Protein 1D9A (pdb70)

B-factor: mean 1.81, std 1.34, range [0.38, 7.74]

Foldseek 3Di:
DQKKKKAQADPPDFFVVVVVLLCVLDNWDDWGAPADDDPDHGGRMIMTHRPDNVSLVVSQVVPADDAPPNGHNGIHTGGDPDPVD

Nearest PDB structures (foldseek):
  1d9a-assembly1_A  TM=1.012E+00  e=8.197E-18  Mus musculus
  1fnx-assembly1_H  TM=8.651E-01  e=1.213E-12  Mus musculus
  5t9p-assembly2_C  TM=7.407E-01  e=2.179E-06  Saccharomyces cerevisiae S288C
  5t9p-assembly6_D  TM=7.347E-01  e=2.323E-06  Saccharomyces cerevisiae S288C
  5t9p-assembly5_A  TM=7.406E-01  e=2.641E-06  Saccharomyces cerevisiae S288C

GO terms:
  GO:0035925 mRNA 3'-UTR AU-rich region binding (F, IDA)

Radius of gyration: 12.16 Å; Cα contacts (8 Å, |Δi|>4): 172; chains: 1; bounding box: 31×32×27 Å

Organism: Mus musculus (NCBI:txid10090)

CATH classification: 3.30.70.330

Structure (mmCIF, N/CA/C/O backbone):
data_1D9A
#
_entry.id   1D9A
#
_cell.length_a   1.000
_cell.length_b   1.000
_cell.length_c   1.000
_cell.angle_alpha   90.00
_cell.angle_beta   90.00
_cell.angle_gamma   90.00
#
_symmetry.space_group_name_H-M   'P 1'
#
loop_
_atom_site.group_PDB
_atom_site.id
_atom_site.type_symbol
_atom_site.label_atom_id
_atom_site.label_alt_id
_atom_site.label_comp_id
_atom_site.label_asym_id
_atom_site.label_entity_id
_atom_site.label_seq_id
_atom_site.pdbx_PDB_ins_code
_atom_site.Cartn_x
_atom_site.Cartn_y
_atom_site.Cartn_z
_atom_site.occupancy
_atom_site.B_iso_or_equiv
_atom_site.auth_seq_id
_atom_site.auth_comp_id
_atom_site.auth_asym_id
_atom_site.auth_atom_id
_atom_site.pdbx_PDB_model_num
ATOM 1 N N . ASP A 1 1 ? -4.751 10.697 9.818 1.00 1.90 1 ASP A N 1
ATOM 2 C CA . ASP A 1 1 ? -3.692 10.346 8.831 1.00 1.08 1 ASP A CA 1
ATOM 3 C C . ASP A 1 1 ? -4.298 9.475 7.727 1.00 0.95 1 ASP A C 1
ATOM 4 O O . ASP A 1 1 ? -5.204 8.700 7.962 1.00 1.10 1 ASP A O 1
ATOM 15 N N . ALA A 1 2 ? -3.808 9.598 6.523 1.00 0.82 2 ALA A N 1
ATOM 16 C CA . ALA A 1 2 ? -4.362 8.780 5.407 1.00 0.75 2 ALA A CA 1
ATOM 17 C C . ALA A 1 2 ? -3.280 7.841 4.871 1.00 0.69 2 ALA A C 1
ATOM 18 O O . ALA A 1 2 ? -2.879 7.929 3.728 1.00 0.67 2 ALA A O 1
ATOM 25 N N . ASN A 1 3 ? -2.806 6.939 5.685 1.00 0.72 3 ASN A N 1
ATOM 26 C CA . ASN A 1 3 ? -1.754 5.995 5.216 1.00 0.69 3 ASN A CA 1
ATOM 27 C C . ASN A 1 3 ? -2.419 4.795 4.541 1.00 0.64 3 ASN A C 1
ATOM 28 O O . ASN A 1 3 ? -3.615 4.605 4.634 1.00 0.67 3 ASN A O 1
ATOM 39 N N . LEU A 1 4 ? -1.658 3.987 3.857 1.00 0.61 4 LEU A N 1
ATOM 40 C CA . LEU A 1 4 ? -2.258 2.808 3.173 1.00 0.59 4 LEU A CA 1
ATOM 41 C C . LEU A 1 4 ? -1.400 1.567 3.433 1.00 0.63 4 LEU A C 1
ATOM 42 O O . LEU A 1 4 ? -0.226 1.662 3.734 1.00 0.68 4 LEU A O 1
ATOM 58 N N . TYR A 1 5 ? -1.982 0.404 3.316 1.00 0.67 5 TYR A N 1
ATOM 59 C CA . TYR A 1 5 ? -1.214 -0.852 3.554 1.00 0.74 5 TYR A CA 1
ATOM 60 C C . TYR A 1 5 ? -1.601 -1.879 2.483 1.00 0.74 5 TYR A C 1
ATOM 61 O O . TYR A 1 5 ? -2.574 -2.592 2.610 1.00 0.85 5 TYR A O 1
ATOM 79 N N . VAL A 1 6 ? -0.850 -1.943 1.416 1.00 0.72 6 VAL A N 1
ATOM 80 C CA . VAL A 1 6 ? -1.176 -2.908 0.327 1.00 0.75 6 VAL A CA 1
ATOM 81 C C . VAL A 1 6 ? -0.249 -4.117 0.420 1.00 0.84 6 VAL A C 1
ATOM 82 O O . VAL A 1 6 ? 0.905 -4.059 0.047 1.00 0.99 6 VAL A O 1
ATOM 95 N N . SER A 1 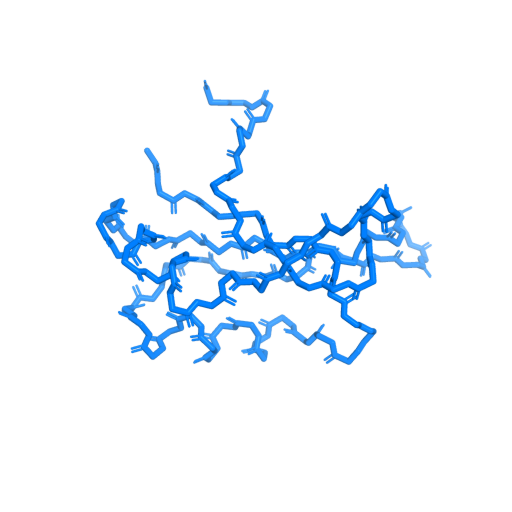7 ? -0.746 -5.215 0.917 1.00 0.84 7 SER A N 1
ATOM 96 C CA . SER A 1 7 ? 0.107 -6.428 1.039 1.00 0.93 7 SER A CA 1
ATOM 97 C C . SER A 1 7 ? -0.215 -7.399 -0.098 1.00 0.96 7 SER A C 1
ATOM 98 O O . SER A 1 7 ? -1.127 -7.185 -0.875 1.00 0.92 7 SER A O 1
ATOM 106 N N . GLY A 1 8 ? 0.531 -8.464 -0.201 1.00 1.10 8 GLY A N 1
ATOM 107 C CA . GLY A 1 8 ? 0.277 -9.454 -1.285 1.00 1.17 8 GLY A CA 1
ATOM 108 C C . GLY A 1 8 ? 0.832 -8.919 -2.606 1.00 1.13 8 GLY A C 1
ATOM 109 O O . GLY A 1 8 ? 0.317 -9.205 -3.669 1.00 1.16 8 GLY A O 1
ATOM 113 N N . LEU A 1 9 ? 1.882 -8.145 -2.548 1.00 1.09 9 LEU A N 1
ATOM 114 C CA . LEU A 1 9 ? 2.472 -7.592 -3.799 1.00 1.07 9 LEU A CA 1
ATOM 115 C C . LEU A 1 9 ? 3.533 -8.555 -4.337 1.00 1.15 9 LEU A C 1
ATOM 116 O O . LEU A 1 9 ? 4.108 -9.323 -3.591 1.00 1.24 9 LEU A O 1
ATOM 132 N N . PRO A 1 10 ? 3.770 -8.471 -5.621 1.00 1.18 10 PRO A N 1
ATOM 133 C CA . PRO A 1 10 ? 4.770 -9.309 -6.300 1.00 1.31 10 PRO A CA 1
ATOM 134 C C . PRO A 1 10 ? 6.177 -8.766 -6.031 1.00 1.30 10 PRO A C 1
ATOM 135 O O . PRO A 1 10 ? 6.341 -7.698 -5.476 1.00 1.18 10 PRO A O 1
ATOM 146 N N . LYS A 1 11 ? 7.190 -9.489 -6.419 1.00 1.47 11 LYS A N 1
ATOM 147 C CA . LYS A 1 11 ? 8.581 -9.006 -6.183 1.00 1.52 11 LYS A CA 1
ATOM 148 C C . LYS A 1 11 ? 8.895 -7.862 -7.148 1.00 1.45 11 LYS A C 1
ATOM 149 O O . LYS A 1 11 ? 9.827 -7.107 -6.949 1.00 1.48 11 LYS A O 1
ATOM 168 N N . THR A 1 12 ? 8.125 -7.725 -8.192 1.00 1.41 12 THR A N 1
ATOM 169 C CA . THR A 1 12 ? 8.381 -6.628 -9.167 1.00 1.39 12 THR A CA 1
ATOM 170 C C . THR A 1 12 ? 7.818 -5.317 -8.618 1.00 1.23 12 THR A C 1
ATOM 171 O O . THR A 1 12 ? 8.027 -4.259 -9.177 1.00 1.25 12 THR A O 1
ATOM 182 N N . MET A 1 13 ? 7.104 -5.376 -7.528 1.00 1.11 13 MET A N 1
ATOM 183 C CA . MET A 1 13 ? 6.527 -4.131 -6.950 1.00 0.99 13 MET A CA 1
ATOM 184 C C . MET A 1 13 ? 7.653 -3.173 -6.560 1.00 1.07 13 MET A C 1
A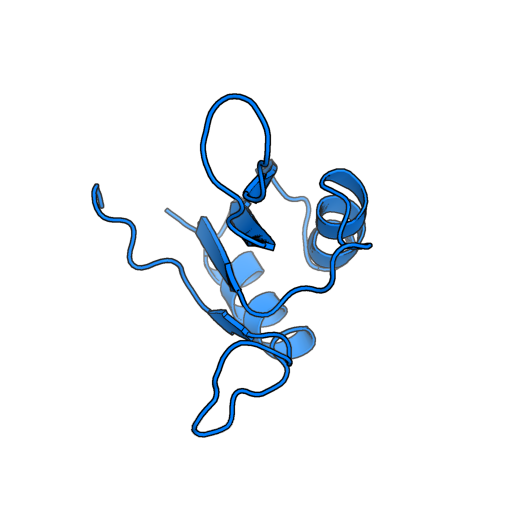TOM 185 O O . MET A 1 13 ? 8.316 -3.350 -5.557 1.00 1.33 13 MET A O 1
ATOM 199 N N . SER A 1 14 ? 7.868 -2.152 -7.347 1.00 0.97 14 SER A N 1
ATOM 200 C CA . SER A 1 14 ? 8.943 -1.171 -7.027 1.00 1.10 14 SER A CA 1
ATOM 201 C C . SER A 1 14 ? 8.351 -0.042 -6.184 1.00 1.05 14 SER A C 1
ATOM 202 O O . SER A 1 14 ? 7.166 0.223 -6.233 1.00 1.13 14 SER A O 1
ATOM 210 N N . GLN A 1 15 ? 9.159 0.623 -5.407 1.00 0.94 15 GLN A N 1
ATOM 211 C CA . GLN A 1 15 ? 8.629 1.729 -4.561 1.00 0.92 15 GLN A CA 1
ATOM 212 C C . GLN A 1 15 ? 7.974 2.786 -5.447 1.00 0.88 15 GLN A C 1
ATOM 213 O O . GLN A 1 15 ? 6.818 3.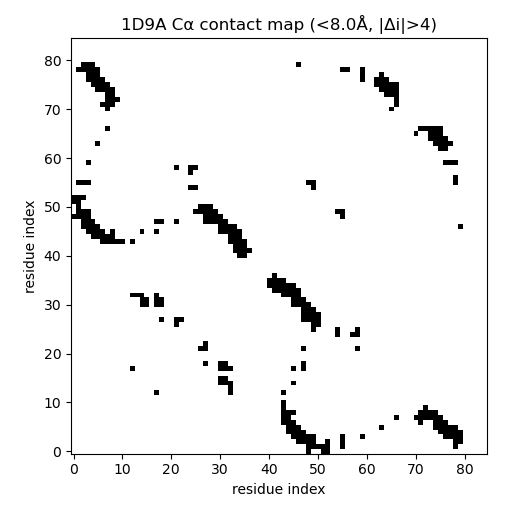117 -5.277 1.00 0.80 15 GLN A O 1
ATOM 227 N N . LYS A 1 16 ? 8.694 3.322 -6.394 1.00 0.98 16 LYS A N 1
ATOM 228 C CA . LYS A 1 16 ? 8.086 4.354 -7.277 1.00 1.00 16 LYS A CA 1
ATOM 229 C C . LYS A 1 16 ? 7.016 3.702 -8.139 1.00 0.93 16 LYS A C 1
ATOM 230 O O . LYS A 1 16 ? 6.054 4.331 -8.519 1.00 0.90 16 LYS A O 1
ATOM 249 N N . GLU A 1 17 ? 7.150 2.440 -8.433 1.00 0.93 17 GLU A N 1
ATOM 250 C CA . GLU A 1 17 ? 6.099 1.776 -9.243 1.00 0.91 17 GLU A CA 1
ATOM 251 C C . GLU A 1 17 ? 4.796 1.879 -8.460 1.00 0.77 17 GLU A C 1
ATOM 252 O O . GLU A 1 17 ? 3.723 2.025 -9.015 1.00 0.75 17 GLU A O 1
ATOM 264 N N . MET A 1 18 ? 4.894 1.829 -7.159 1.00 0.69 18 MET A N 1
ATOM 265 C CA . MET A 1 18 ? 3.680 1.945 -6.316 1.00 0.58 18 MET A CA 1
ATOM 266 C C . MET A 1 18 ? 3.317 3.424 -6.181 1.00 0.54 18 MET A C 1
ATOM 267 O O . MET A 1 18 ? 2.189 3.769 -5.889 1.00 0.50 18 MET A O 1
ATOM 281 N N . GLU A 1 19 ? 4.264 4.307 -6.386 1.00 0.63 19 GLU A N 1
ATOM 282 C CA . GLU A 1 19 ? 3.953 5.756 -6.259 1.00 0.64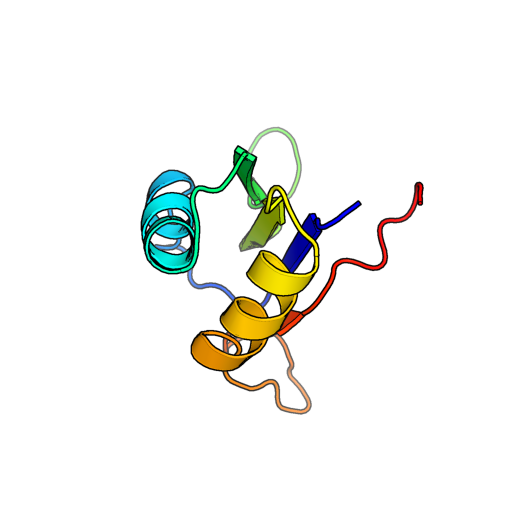 19 GLU A CA 1
ATOM 283 C C . GLU A 1 19 ? 3.237 6.249 -7.517 1.00 0.66 19 GLU A C 1
ATOM 284 O O . GLU A 1 19 ? 2.463 7.179 -7.466 1.00 0.68 19 GLU A O 1
ATOM 296 N N . GLN A 1 20 ? 3.476 5.635 -8.643 1.00 0.72 20 GLN A N 1
ATOM 297 C CA . GLN A 1 20 ? 2.789 6.083 -9.886 1.00 0.78 20 GLN A CA 1
ATOM 298 C C . GLN A 1 20 ? 1.399 5.455 -9.930 1.00 0.73 20 GLN A C 1
ATOM 299 O O . GLN A 1 20 ? 0.480 5.987 -10.519 1.00 0.78 20 GLN A O 1
ATOM 313 N N . LEU A 1 21 ? 1.245 4.321 -9.305 1.00 0.65 21 LEU A N 1
ATOM 314 C CA . LEU A 1 21 ? -0.071 3.640 -9.297 1.00 0.65 21 LEU A CA 1
ATOM 315 C C . LEU A 1 21 ? -1.034 4.418 -8.410 1.00 0.57 21 LEU A C 1
ATOM 316 O O . LEU A 1 21 ? -2.186 4.609 -8.740 1.00 0.64 21 LEU A O 1
ATOM 332 N N . PHE A 1 22 ? -0.570 4.854 -7.274 1.00 0.47 22 PHE A N 1
ATOM 333 C CA . PHE A 1 22 ? -1.460 5.606 -6.351 1.00 0.43 22 PHE A CA 1
ATOM 334 C C . PHE A 1 22 ? -1.341 7.109 -6.624 1.00 0.47 22 PHE A C 1
ATOM 335 O O . PHE A 1 22 ? -2.199 7.882 -6.248 1.00 0.47 22 PHE A O 1
ATOM 352 N N . SER A 1 23 ? -0.298 7.532 -7.291 1.00 0.53 23 SER A N 1
ATOM 353 C CA . SER A 1 23 ? -0.163 8.990 -7.596 1.00 0.59 23 SER A CA 1
ATOM 354 C C . SER A 1 23 ? -1.259 9.375 -8.592 1.00 0.66 23 SER A C 1
ATOM 355 O O . SER A 1 23 ? -1.850 10.433 -8.509 1.00 0.69 23 SER A O 1
ATOM 363 N N . GLN A 1 24 ? -1.532 8.512 -9.535 1.00 0.70 24 GLN A N 1
ATOM 364 C CA . GLN A 1 24 ? -2.589 8.806 -10.544 1.00 0.79 24 GLN A CA 1
ATOM 365 C C . GLN A 1 24 ? -3.938 8.942 -9.838 1.00 0.76 24 GLN A C 1
ATOM 366 O O . GLN A 1 24 ? -4.840 9.598 -10.321 1.00 0.85 24 GLN A O 1
ATOM 380 N N . TYR A 1 25 ? -4.080 8.332 -8.694 1.00 0.66 25 TYR A N 1
ATOM 381 C CA . TYR A 1 25 ? -5.367 8.427 -7.949 1.00 0.67 25 TYR A CA 1
ATOM 382 C C . TYR A 1 25 ? -5.423 9.763 -7.211 1.00 0.72 25 TYR A C 1
ATOM 383 O O . TYR A 1 25 ? -6.479 10.321 -6.991 1.00 0.89 25 TYR A O 1
ATOM 401 N N . GLY A 1 26 ? -4.290 10.281 -6.829 1.00 0.64 26 GLY A N 1
ATOM 402 C CA . GLY A 1 26 ? -4.266 11.582 -6.106 1.00 0.72 26 GLY A CA 1
ATOM 403 C C . GLY A 1 26 ? -2.829 11.905 -5.704 1.00 0.68 26 GLY A C 1
ATOM 404 O O . GLY A 1 26 ? -2.092 11.046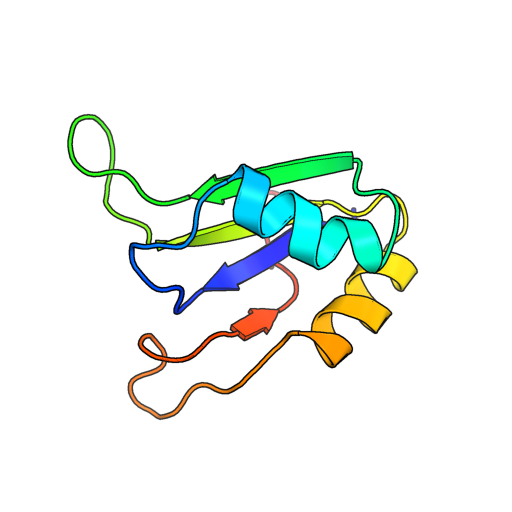 -5.260 1.00 0.84 26 GLY A O 1
ATOM 408 N N . ARG A 1 27 ? -2.424 13.135 -5.857 1.00 0.84 27 ARG A N 1
ATOM 409 C CA . ARG A 1 27 ? -1.031 13.514 -5.485 1.00 0.80 27 ARG A CA 1
ATOM 410 C C . ARG A 1 27 ? -0.667 12.861 -4.151 1.00 0.71 27 ARG A C 1
ATOM 411 O O . ARG A 1 27 ? -1.126 13.274 -3.104 1.00 0.73 27 ARG A O 1
ATOM 432 N N . ILE A 1 28 ? 0.146 11.839 -4.173 1.00 0.63 28 ILE A N 1
ATOM 433 C CA . ILE A 1 28 ? 0.518 11.168 -2.895 1.00 0.58 28 ILE A CA 1
ATOM 434 C C . ILE A 1 28 ? 1.577 11.991 -2.157 1.00 0.61 28 ILE A C 1
ATOM 435 O O . ILE A 1 28 ? 2.346 12.720 -2.752 1.00 0.70 28 ILE A O 1
ATOM 451 N N . ILE A 1 29 ? 1.620 11.866 -0.859 1.00 0.60 29 ILE A N 1
ATOM 452 C CA . ILE A 1 29 ? 2.622 12.619 -0.058 1.00 0.67 29 ILE A CA 1
ATOM 453 C C . ILE A 1 29 ? 3.906 11.793 0.042 1.00 0.66 29 ILE A C 1
ATOM 454 O O . ILE A 1 29 ? 4.898 12.086 -0.595 1.00 0.69 29 ILE A O 1
ATOM 470 N N . THR A 1 30 ? 3.888 10.752 0.830 1.00 0.64 30 THR A N 1
ATOM 471 C CA . THR A 1 30 ? 5.097 9.894 0.965 1.00 0.67 30 THR A CA 1
ATOM 472 C C . THR A 1 30 ? 4.705 8.448 0.662 1.00 0.60 30 THR A C 1
ATOM 473 O O . THR A 1 30 ? 3.758 7.925 1.214 1.00 0.59 30 THR A O 1
ATOM 484 N N . SER A 1 31 ? 5.411 7.801 -0.224 1.00 0.60 31 SER A N 1
ATOM 485 C CA . SER A 1 31 ? 5.054 6.396 -0.569 1.00 0.58 31 SER A CA 1
ATOM 486 C C . SER A 1 31 ? 6.307 5.520 -0.577 1.00 0.61 31 SER A C 1
ATOM 487 O O . SER A 1 31 ? 7.420 6.007 -0.631 1.00 0.71 31 SER A O 1
ATOM 495 N N . ARG A 1 32 ? 6.131 4.227 -0.528 1.00 0.58 32 ARG A N 1
ATOM 496 C CA . ARG A 1 32 ? 7.311 3.313 -0.539 1.00 0.69 32 ARG A CA 1
ATOM 497 C C . ARG A 1 32 ? 6.852 1.862 -0.363 1.00 0.63 32 ARG A C 1
ATOM 498 O O . ARG A 1 32 ? 5.829 1.593 0.235 1.00 0.67 32 ARG A O 1
ATOM 519 N N . ILE A 1 33 ? 7.606 0.923 -0.875 1.00 0.71 33 ILE A N 1
ATOM 520 C CA . ILE A 1 33 ? 7.214 -0.508 -0.728 1.00 0.69 33 ILE A CA 1
ATOM 521 C C . ILE A 1 33 ? 8.056 -1.153 0.374 1.00 0.78 33 ILE A C 1
ATOM 522 O O . ILE A 1 33 ? 9.269 -1.185 0.306 1.00 0.93 33 ILE A O 1
ATOM 538 N N . LEU A 1 34 ? 7.420 -1.677 1.382 1.00 0.88 34 LEU A N 1
ATOM 539 C CA . LEU A 1 34 ? 8.180 -2.331 2.479 1.00 1.02 34 LEU A CA 1
ATOM 540 C C . LEU A 1 34 ? 8.487 -3.777 2.083 1.00 0.86 34 LEU A C 1
ATOM 541 O O . LEU A 1 34 ? 7.627 -4.628 2.128 1.00 0.90 34 LEU A O 1
ATOM 557 N N . LEU A 1 35 ? 9.703 -4.051 1.689 1.00 0.90 35 LEU A N 1
ATOM 558 C CA . LEU A 1 35 ? 10.085 -5.442 1.290 1.00 0.95 35 LEU A CA 1
ATOM 559 C C . LEU A 1 35 ? 11.620 -5.541 1.304 1.00 1.13 35 LEU A C 1
ATOM 560 O O . LEU A 1 35 ? 12.274 -5.047 0.407 1.00 1.68 35 LEU A O 1
ATOM 576 N N . ASP A 1 36 ? 12.220 -6.134 2.309 1.00 1.05 36 ASP A N 1
ATOM 577 C CA . ASP A 1 36 ? 13.714 -6.186 2.323 1.00 1.43 36 ASP A CA 1
ATOM 578 C C . ASP A 1 36 ? 14.261 -7.608 2.491 1.00 1.64 36 ASP A C 1
ATOM 579 O O . ASP A 1 36 ? 13.624 -8.485 3.012 1.00 2.07 36 ASP A O 1
ATOM 588 N N . GLN A 1 37 ? 15.469 -7.830 2.053 1.00 2.20 37 GLN A N 1
ATOM 589 C CA . GLN A 1 37 ? 16.074 -9.183 2.188 1.00 2.97 37 GLN A CA 1
ATOM 590 C C . GLN A 1 37 ? 17.593 -9.049 2.326 1.00 3.00 37 GLN A C 1
ATOM 591 O O . GLN A 1 37 ? 18.343 -9.523 1.496 1.00 3.60 37 GLN A O 1
ATOM 605 N N . ALA A 1 38 ? 18.055 -8.404 3.365 1.00 2.57 38 ALA A N 1
ATOM 606 C CA . ALA A 1 38 ? 19.526 -8.245 3.542 1.00 2.83 38 ALA A CA 1
ATOM 607 C C . ALA A 1 38 ? 19.824 -7.535 4.867 1.00 2.77 38 ALA A C 1
ATOM 608 O O . ALA A 1 38 ? 20.731 -7.906 5.586 1.00 3.28 38 ALA A O 1
ATOM 615 N N . THR A 1 39 ? 19.081 -6.511 5.195 1.00 2.56 39 THR A N 1
ATOM 616 C CA . THR A 1 39 ? 19.344 -5.782 6.472 1.00 3.02 39 THR A CA 1
ATOM 617 C C . THR A 1 39 ? 18.034 -5.568 7.238 1.00 2.98 39 THR A C 1
ATOM 618 O O . THR A 1 39 ? 17.956 -4.750 8.133 1.00 3.47 39 THR A O 1
ATOM 629 N N . GLY A 1 40 ? 17.007 -6.298 6.901 1.00 2.70 40 GLY A N 1
ATOM 630 C CA . GLY A 1 40 ? 15.708 -6.137 7.617 1.00 3.04 40 GLY A CA 1
ATOM 631 C C . GLY A 1 40 ? 14.891 -7.420 7.465 1.00 2.88 40 GLY A C 1
ATOM 632 O O . GLY A 1 40 ? 15.197 -8.435 8.058 1.00 3.31 40 GLY A O 1
ATOM 636 N N . VAL A 1 41 ? 13.869 -7.391 6.656 1.00 2.47 41 VAL A N 1
ATOM 637 C CA . VAL A 1 41 ? 13.051 -8.613 6.443 1.00 2.56 41 VAL A CA 1
ATOM 638 C C . VAL A 1 41 ? 12.305 -8.441 5.146 1.00 1.97 41 VAL A C 1
ATOM 639 O O . VAL A 1 41 ? 12.017 -7.343 4.736 1.00 1.81 41 VAL A O 1
ATOM 652 N N . SER A 1 42 ? 12.000 -9.512 4.498 1.00 1.87 42 SER A N 1
ATOM 653 C CA . SER A 1 42 ? 11.277 -9.416 3.196 1.00 1.53 42 SER A CA 1
ATOM 654 C C . SER A 1 42 ? 9.797 -9.179 3.460 1.00 1.42 42 SER A C 1
ATOM 655 O O . SER A 1 42 ? 9.036 -10.098 3.690 1.00 1.78 42 SER A O 1
ATOM 663 N N . ARG A 1 43 ? 9.391 -7.947 3.447 1.00 1.27 43 ARG A N 1
ATOM 664 C CA . ARG A 1 43 ? 7.968 -7.629 3.716 1.00 1.44 43 ARG A CA 1
ATOM 665 C C . ARG A 1 43 ? 7.107 -7.918 2.479 1.00 1.29 43 ARG A C 1
ATOM 666 O O . ARG A 1 43 ? 6.262 -8.790 2.499 1.00 1.60 43 ARG A O 1
ATOM 687 N N . GLY A 1 44 ? 7.302 -7.204 1.406 1.00 0.99 44 GLY A N 1
ATOM 688 C CA . GLY A 1 44 ? 6.480 -7.460 0.191 1.00 1.0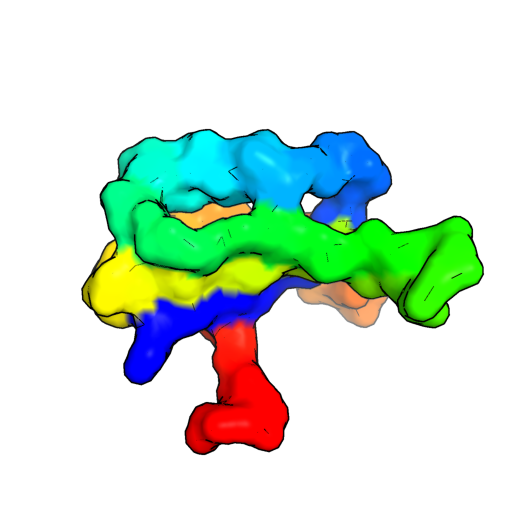9 44 GLY A CA 1
ATOM 689 C C . GLY A 1 44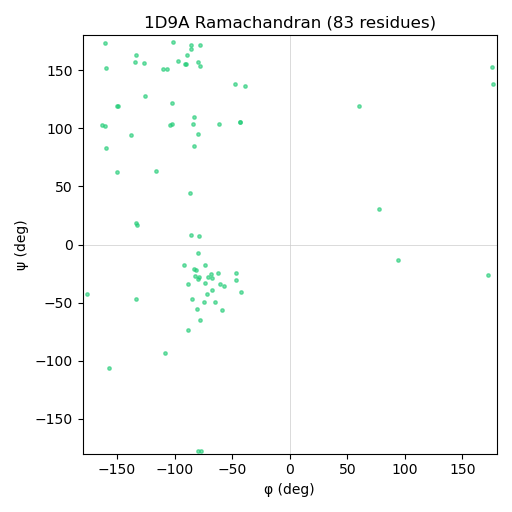 ? 5.276 -6.522 0.194 1.00 1.02 44 GLY A C 1
ATOM 690 O O . GLY A 1 44 ? 4.597 -6.364 -0.800 1.00 1.14 44 GLY A O 1
ATOM 694 N N . VAL A 1 45 ? 5.008 -5.893 1.305 1.00 0.90 45 VAL A N 1
ATOM 695 C CA . VAL A 1 45 ? 3.852 -4.960 1.369 1.00 0.85 45 VAL A CA 1
ATOM 696 C C . VAL A 1 45 ? 4.293 -3.581 0.886 1.00 0.80 45 VAL A C 1
ATOM 697 O O . VAL A 1 45 ? 5.463 -3.335 0.670 1.00 0.83 45 VAL A O 1
ATOM 710 N N . GLY A 1 46 ? 3.370 -2.679 0.713 1.00 0.77 46 GLY A N 1
ATOM 711 C CA . GLY A 1 46 ? 3.741 -1.317 0.243 1.00 0.75 46 GLY A CA 1
ATOM 712 C C . GLY A 1 46 ? 2.760 -0.297 0.812 1.00 0.69 46 GLY A C 1
ATOM 713 O O . GLY A 1 46 ? 1.576 -0.352 0.555 1.00 0.81 46 GLY A O 1
ATOM 717 N N . PHE A 1 47 ? 3.241 0.636 1.584 1.00 0.64 47 PHE A N 1
ATOM 718 C CA . PHE A 1 47 ? 2.324 1.653 2.160 1.00 0.61 47 PHE A CA 1
ATOM 719 C C . PHE A 1 47 ? 2.210 2.838 1.208 1.00 0.53 47 PHE A C 1
ATOM 720 O O . PHE A 1 47 ? 3.025 3.033 0.329 1.00 0.53 47 PHE A O 1
ATOM 737 N N . ILE A 1 48 ? 1.203 3.631 1.401 1.00 0.51 48 ILE A N 1
ATOM 738 C CA . ILE A 1 48 ? 0.990 4.828 0.542 1.00 0.46 48 ILE A CA 1
ATOM 739 C C . ILE A 1 48 ? 0.283 5.886 1.397 1.00 0.50 48 ILE A C 1
ATOM 740 O O . ILE A 1 48 ? -0.802 5.656 1.895 1.00 0.57 48 ILE A O 1
ATOM 756 N N . ARG A 1 49 ? 0.881 7.029 1.601 1.00 0.50 49 ARG A N 1
ATOM 757 C CA . ARG A 1 49 ? 0.216 8.053 2.455 1.00 0.58 49 ARG A CA 1
ATOM 758 C C . ARG A 1 49 ? -0.384 9.167 1.595 1.00 0.55 49 ARG A C 1
ATOM 759 O O . ARG A 1 49 ? 0.312 10.043 1.126 1.00 0.57 49 ARG A O 1
ATOM 780 N N . PHE A 1 50 ? -1.676 9.153 1.407 1.00 0.54 50 PHE A N 1
ATOM 781 C CA . PHE A 1 50 ? -2.324 10.227 0.603 1.00 0.57 50 PHE A CA 1
ATOM 782 C C . PHE A 1 50 ? -2.489 11.469 1.478 1.00 0.66 50 PHE A C 1
ATOM 783 O O . PHE A 1 50 ? -2.529 11.384 2.690 1.00 0.76 50 PHE A O 1
ATOM 800 N N . ASP A 1 51 ? -2.591 12.620 0.878 1.00 0.68 51 ASP A N 1
ATOM 801 C CA . ASP A 1 51 ? -2.761 13.861 1.680 1.00 0.77 51 ASP A CA 1
ATOM 802 C C . ASP A 1 51 ? -4.105 13.805 2.407 1.00 0.81 51 ASP A C 1
ATOM 803 O O . ASP A 1 51 ? -4.194 14.039 3.596 1.00 0.89 51 ASP A O 1
ATOM 812 N N . LYS A 1 52 ? -5.152 13.497 1.694 1.00 0.78 52 LYS A N 1
ATOM 813 C CA . LYS A 1 52 ? -6.499 13.425 2.333 1.00 0.84 52 LYS A CA 1
ATOM 814 C C . LYS A 1 52 ? -6.932 11.962 2.473 1.00 0.79 52 LYS A C 1
ATOM 815 O O . LYS A 1 52 ? -6.551 11.110 1.691 1.00 0.72 52 LYS A O 1
ATOM 834 N N . ARG A 1 53 ? -7.732 11.664 3.462 1.00 0.85 53 ARG A N 1
ATOM 835 C CA . ARG A 1 53 ? -8.193 10.260 3.649 1.00 0.84 53 ARG A CA 1
ATOM 836 C C . ARG A 1 53 ? -9.137 9.883 2.504 1.00 0.80 53 ARG A C 1
ATOM 837 O O . ARG A 1 53 ? -9.281 8.727 2.161 1.00 0.76 53 ARG A O 1
ATOM 858 N N . ILE A 1 54 ? -9.774 10.853 1.904 1.00 0.87 54 ILE A N 1
ATOM 859 C CA . ILE A 1 54 ? -10.699 10.552 0.775 1.00 0.85 54 ILE A CA 1
ATOM 860 C C . ILE A 1 54 ? -9.879 10.122 -0.438 1.00 0.77 54 ILE A C 1
ATOM 861 O O . ILE A 1 54 ? -10.334 9.365 -1.270 1.00 0.76 54 ILE A O 1
ATOM 877 N N . GLU A 1 55 ? -8.668 10.589 -0.541 1.00 0.74 55 GLU A N 1
ATOM 878 C CA . GLU A 1 55 ? -7.823 10.190 -1.695 1.00 0.69 55 GLU A CA 1
ATOM 879 C C . GLU A 1 55 ? -7.361 8.747 -1.488 1.00 0.61 55 GLU A C 1
ATOM 880 O O . GLU A 1 55 ? -7.202 7.992 -2.427 1.00 0.61 55 GLU A O 1
ATOM 892 N N . ALA A 1 56 ? -7.153 8.357 -0.259 1.00 0.60 56 ALA A N 1
ATOM 893 C CA . ALA A 1 56 ? -6.708 6.959 0.020 1.00 0.56 56 ALA A CA 1
ATOM 894 C C . ALA A 1 56 ? -7.922 6.031 0.050 1.00 0.61 56 ALA A C 1
ATOM 895 O O . ALA A 1 56 ? -7.803 4.837 -0.131 1.00 0.61 56 ALA A O 1
ATOM 902 N N . GLU A 1 57 ? -9.090 6.566 0.270 1.00 0.69 57 GLU A N 1
ATOM 903 C CA . GLU A 1 57 ? -10.302 5.702 0.299 1.00 0.76 57 GLU A CA 1
ATOM 904 C C . GLU A 1 57 ? -10.747 5.430 -1.138 1.00 0.75 57 GLU A C 1
ATOM 905 O O . GLU A 1 57 ? -10.879 4.295 -1.556 1.00 0.77 57 GLU A O 1
ATOM 917 N N . GLU A 1 58 ? -10.971 6.465 -1.899 1.00 0.74 58 GLU A N 1
ATOM 918 C CA . GLU A 1 58 ? -11.399 6.273 -3.313 1.00 0.77 58 GLU A CA 1
ATOM 919 C C . GLU A 1 58 ? -10.358 5.427 -4.052 1.00 0.71 58 GLU A C 1
ATOM 920 O O . GLU A 1 58 ? -10.687 4.632 -4.910 1.00 0.75 58 GLU A O 1
ATOM 932 N N . ALA A 1 59 ? -9.102 5.592 -3.729 1.00 0.65 59 ALA A N 1
ATOM 933 C CA . ALA A 1 59 ? -8.043 4.797 -4.416 1.00 0.63 59 ALA A CA 1
ATOM 934 C C . ALA A 1 59 ? -8.061 3.360 -3.895 1.00 0.63 59 ALA A C 1
ATOM 935 O O . ALA A 1 59 ? -8.066 2.413 -4.656 1.00 0.69 59 ALA A O 1
ATOM 942 N N . ILE A 1 60 ? -8.065 3.189 -2.603 1.00 0.61 60 ILE A N 1
ATOM 943 C CA . ILE A 1 60 ? -8.078 1.810 -2.037 1.00 0.66 60 ILE A CA 1
ATOM 944 C C . ILE A 1 60 ? -9.142 0.969 -2.754 1.00 0.73 60 ILE A C 1
ATOM 945 O O . ILE A 1 60 ? -9.063 -0.242 -2.791 1.00 0.83 60 ILE A O 1
ATOM 961 N N . LYS A 1 61 ? -10.141 1.596 -3.313 1.00 0.79 61 LYS A N 1
ATOM 962 C CA . LYS A 1 61 ? -11.207 0.819 -4.011 1.00 0.88 61 LYS A CA 1
ATOM 963 C C . LYS A 1 61 ? -10.829 0.596 -5.479 1.00 0.90 61 LYS A C 1
ATOM 964 O O . LYS A 1 61 ? -11.148 -0.422 -6.061 1.00 1.04 61 LYS A O 1
ATOM 983 N N . GLY A 1 62 ? -10.165 1.540 -6.088 1.00 0.88 62 GLY A N 1
ATOM 984 C CA . GLY A 1 62 ? -9.787 1.376 -7.521 1.00 0.98 62 GLY A CA 1
A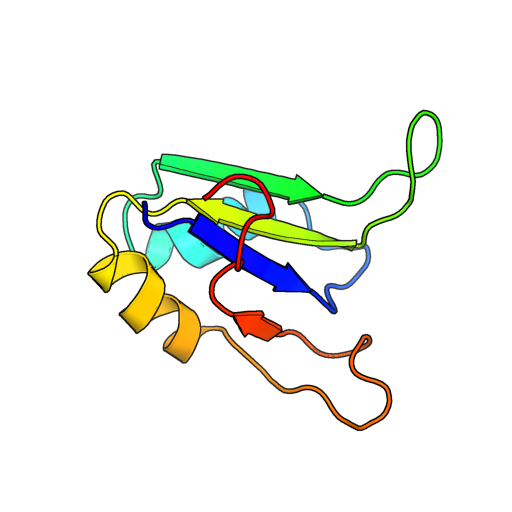TOM 985 C C . GLY A 1 62 ? -8.470 0.603 -7.642 1.00 0.87 62 GLY A C 1
ATOM 986 O O . GLY A 1 62 ? -7.907 0.494 -8.714 1.00 0.95 62 GLY A O 1
ATOM 990 N N . LEU A 1 63 ? -7.969 0.064 -6.562 1.00 0.77 63 LEU A N 1
ATOM 991 C CA . LEU A 1 63 ? -6.686 -0.695 -6.646 1.00 0.74 63 LEU A CA 1
ATOM 992 C C . LEU A 1 63 ? -6.809 -2.023 -5.893 1.00 0.78 63 LEU A C 1
ATOM 993 O O . LEU A 1 63 ? -6.418 -3.061 -6.390 1.00 0.93 63 LEU A O 1
ATOM 1009 N N . ASN A 1 64 ? -7.339 -1.995 -4.698 1.00 0.75 64 ASN A N 1
ATOM 1010 C CA . ASN A 1 64 ? -7.481 -3.257 -3.903 1.00 0.85 64 ASN A CA 1
ATOM 1011 C C . ASN A 1 64 ? -7.894 -4.406 -4.828 1.00 1.05 64 ASN A C 1
ATOM 1012 O O . ASN A 1 64 ? -8.752 -4.251 -5.673 1.00 1.30 64 ASN A O 1
ATOM 1023 N N . GLY A 1 65 ? -7.289 -5.559 -4.681 1.00 1.14 65 GLY A N 1
ATOM 1024 C CA . GLY A 1 65 ? -7.656 -6.702 -5.564 1.00 1.53 65 GLY A CA 1
ATOM 1025 C C . GLY A 1 65 ? -8.441 -7.739 -4.760 1.00 1.29 65 GLY A C 1
ATOM 1026 O O . GLY A 1 65 ? -9.646 -7.656 -4.635 1.00 2.07 65 GLY A O 1
ATOM 1030 N N . GLN A 1 66 ? -7.769 -8.716 -4.217 1.00 1.08 66 GLN A N 1
ATOM 1031 C CA . GLN A 1 66 ? -8.490 -9.757 -3.423 1.00 1.51 66 GLN A CA 1
ATOM 1032 C C . GLN A 1 66 ? -7.510 -10.496 -2.507 1.00 1.60 66 GLN A C 1
ATOM 1033 O O . GLN A 1 66 ? -6.313 -10.299 -2.569 1.00 2.16 66 GLN A O 1
ATOM 1047 N N . LYS A 1 67 ? -8.018 -11.346 -1.652 1.00 1.77 67 LYS A N 1
ATOM 1048 C CA . LYS A 1 67 ? -7.129 -12.106 -0.724 1.00 2.39 67 LYS A CA 1
ATOM 1049 C C . LYS A 1 67 ? -7.877 -13.335 -0.191 1.00 2.80 67 LYS A C 1
ATOM 1050 O O . LYS A 1 67 ? -8.704 -13.215 0.691 1.00 3.09 67 LYS A O 1
ATOM 1069 N N . PRO A 1 68 ? -7.564 -14.482 -0.740 1.00 3.14 68 PRO A N 1
ATOM 1070 C CA . PRO A 1 68 ? -8.192 -15.752 -0.333 1.00 3.69 68 PRO A CA 1
ATOM 1071 C C . PRO A 1 68 ? -7.596 -16.239 0.984 1.00 3.42 68 PRO A C 1
ATOM 1072 O O . PRO A 1 68 ? -6.765 -15.586 1.579 1.00 3.09 68 PRO A O 1
ATOM 1083 N N . LEU A 1 69 ? -8.022 -17.380 1.443 1.00 3.81 69 LEU A N 1
ATOM 1084 C CA . LEU A 1 69 ? -7.485 -17.917 2.726 1.00 3.76 69 LEU A CA 1
ATOM 1085 C C . LEU A 1 69 ? -5.973 -17.708 2.772 1.00 3.45 69 LEU A C 1
ATOM 1086 O O . LEU A 1 69 ? -5.419 -17.345 3.790 1.00 3.79 69 LEU A O 1
ATOM 1102 N N . GLY A 1 70 ? -5.302 -17.920 1.675 1.00 3.29 70 GLY A N 1
ATOM 1103 C CA . GLY A 1 70 ? -3.828 -17.714 1.658 1.00 3.33 70 GLY A CA 1
ATOM 1104 C C . GLY A 1 70 ? -3.544 -16.247 1.341 1.00 2.88 70 GLY A C 1
ATOM 1105 O O . GLY A 1 70 ? -2.685 -15.927 0.542 1.00 3.14 70 GLY A O 1
ATOM 1109 N N . ALA A 1 71 ? -4.268 -15.350 1.957 1.00 2.43 71 ALA A N 1
ATOM 1110 C CA . ALA A 1 71 ? -4.051 -13.900 1.688 1.00 2.04 71 ALA A CA 1
ATOM 1111 C C . ALA A 1 71 ? -2.551 -13.608 1.637 1.00 1.88 71 ALA A C 1
ATOM 1112 O O . ALA A 1 71 ? -1.878 -13.581 2.648 1.00 2.18 71 ALA A O 1
ATOM 1119 N N . ALA A 1 72 ? -2.022 -13.392 0.463 1.00 1.67 72 ALA A N 1
ATOM 1120 C CA . ALA A 1 72 ? -0.565 -13.103 0.346 1.00 1.90 72 ALA A CA 1
ATOM 1121 C C . ALA A 1 72 ? -0.142 -13.087 -1.128 1.00 1.84 72 ALA A C 1
ATOM 1122 O O . ALA A 1 72 ? 0.826 -12.451 -1.493 1.00 2.11 72 ALA A O 1
ATOM 1129 N N . GLU A 1 73 ? -0.842 -13.795 -1.974 1.00 1.64 73 GLU A N 1
ATOM 1130 C CA . GLU A 1 73 ? -0.448 -13.827 -3.417 1.00 1.67 73 GLU A CA 1
ATOM 1131 C C . GLU A 1 73 ? -1.039 -12.637 -4.194 1.00 1.37 73 GLU A C 1
ATOM 1132 O O . GLU A 1 73 ? -0.340 -12.002 -4.958 1.00 1.54 73 GLU A O 1
ATOM 1144 N N . PRO A 1 74 ? -2.305 -12.377 -3.994 1.00 1.08 74 PRO A N 1
ATOM 1145 C CA . PRO A 1 74 ? -3.010 -11.280 -4.682 1.00 0.91 74 PRO A CA 1
ATOM 1146 C C . PRO A 1 74 ? -2.704 -9.937 -4.019 1.00 0.87 74 PRO A C 1
ATOM 1147 O O . PRO A 1 74 ? -1.931 -9.851 -3.089 1.00 1.16 74 PRO A O 1
ATOM 1158 N N . ILE A 1 75 ? -3.305 -8.890 -4.503 1.00 0.79 75 ILE A N 1
ATOM 1159 C CA . ILE A 1 75 ? -3.056 -7.539 -3.920 1.00 0.85 75 ILE A CA 1
ATOM 1160 C C . ILE A 1 75 ? -4.157 -7.182 -2.919 1.00 0.84 75 ILE A C 1
ATOM 1161 O O . ILE A 1 75 ? -5.260 -7.691 -2.977 1.00 0.89 75 ILE A O 1
ATOM 1177 N N . THR A 1 76 ? -3.870 -6.285 -2.017 1.00 0.82 76 THR A N 1
ATOM 1178 C CA . THR A 1 76 ? -4.895 -5.872 -1.016 1.00 0.85 76 THR A CA 1
ATOM 1179 C C . THR A 1 76 ? -4.516 -4.511 -0.428 1.00 0.80 76 THR A C 1
ATOM 1180 O O . THR A 1 76 ? -3.927 -4.425 0.631 1.00 0.97 76 THR A O 1
ATOM 1191 N N . VAL A 1 77 ? -4.847 -3.446 -1.106 1.00 0.72 77 VAL A N 1
ATOM 1192 C CA . VAL A 1 77 ? -4.501 -2.093 -0.582 1.00 0.67 77 VAL A CA 1
ATOM 1193 C C . VAL A 1 77 ? -5.559 -1.647 0.428 1.00 0.69 77 VAL A C 1
ATOM 1194 O O . VAL A 1 77 ? -6.489 -0.938 0.098 1.00 0.75 77 VAL A O 1
ATOM 1207 N N . LYS A 1 78 ? -5.418 -2.051 1.661 1.00 0.77 78 LYS A N 1
ATOM 1208 C CA . LYS A 1 78 ? -6.407 -1.648 2.698 1.00 0.81 78 LYS A CA 1
ATOM 1209 C C . LYS A 1 78 ? -5.744 -0.671 3.672 1.00 0.79 78 LYS A C 1
ATOM 1210 O O . LYS A 1 78 ? -4.549 -0.712 3.889 1.00 0.83 78 LYS A O 1
ATOM 1229 N N . PHE A 1 79 ? -6.506 0.212 4.255 1.00 0.81 79 PHE A N 1
ATOM 1230 C CA . PHE A 1 79 ? -5.913 1.194 5.206 1.00 0.82 79 PHE A CA 1
ATOM 1231 C C . PHE A 1 79 ? -4.994 0.478 6.196 1.00 0.88 79 PHE A C 1
ATOM 1232 O O . PHE A 1 79 ? -5.299 -0.590 6.688 1.00 0.97 79 PHE A O 1
ATOM 1249 N N . ALA A 1 80 ? -3.864 1.064 6.482 1.00 0.90 80 ALA A N 1
ATOM 1250 C CA . ALA A 1 80 ? -2.906 0.433 7.432 1.00 0.99 80 ALA A CA 1
ATOM 1251 C C . ALA A 1 80 ? -3.303 0.763 8.871 1.00 1.25 80 ALA A C 1
ATOM 1252 O O . ALA A 1 80 ? -3.174 1.886 9.316 1.00 1.59 80 ALA A O 1
ATOM 1259 N N . ASN A 1 81 ? -3.773 -0.205 9.607 1.00 1.36 81 ASN A N 1
ATOM 1260 C CA . ASN A 1 81 ? -4.159 0.062 11.020 1.00 1.66 81 ASN A CA 1
ATOM 1261 C C . ASN A 1 81 ? -3.044 0.869 11.691 1.00 1.26 81 ASN A C 1
ATOM 1262 O O . ASN A 1 81 ? -3.283 1.660 12.582 1.00 1.70 81 ASN A O 1
ATOM 1273 N N . ASN A 1 82 ? -1.826 0.676 11.260 1.00 1.81 82 ASN A N 1
ATOM 1274 C CA . ASN A 1 82 ? -0.687 1.430 11.857 1.00 2.78 82 ASN A CA 1
ATOM 1275 C C . ASN A 1 82 ? -0.596 1.128 13.361 1.00 2.87 82 ASN A C 1
ATOM 1276 O O . ASN A 1 82 ? -1.520 1.407 14.099 1.00 3.08 82 ASN A O 1
ATOM 1287 N N . PRO A 1 83 ? 0.518 0.568 13.773 1.00 3.31 83 PRO A N 1
ATOM 1288 C CA . PRO A 1 83 ? 0.756 0.220 15.186 1.00 3.79 83 PRO A CA 1
ATOM 1289 C C . PRO A 1 83 ? 1.142 1.467 15.991 1.00 4.06 83 PRO A C 1
ATOM 1290 O O . PRO A 1 83 ? 1.514 1.379 17.144 1.00 4.77 83 PRO A O 1
ATOM 1301 N N . SER A 1 84 ? 1.058 2.626 15.394 1.00 3.96 84 SER A N 1
ATOM 1302 C CA . SER A 1 84 ? 1.424 3.869 16.132 1.00 4.68 84 SER A CA 1
ATOM 1303 C C . SER A 1 84 ? 0.351 4.938 15.909 1.00 4.75 84 SER A C 1
ATOM 1304 O O . SER A 1 84 ? 0.579 6.112 16.122 1.00 5.17 84 SER A O 1
ATOM 1312 N N . GLN A 1 85 ? -0.817 4.543 15.484 1.00 4.71 85 GLN A N 1
ATOM 1313 C CA . GLN A 1 85 ? -1.900 5.540 15.252 1.00 5.21 85 GLN A CA 1
ATOM 1314 C C . GLN A 1 85 ? -2.714 5.715 16.536 1.00 5.52 85 GLN A C 1
ATOM 1315 O O . GLN A 1 85 ? -3.754 5.088 16.644 1.00 5.77 85 GLN A O 1
#

InterPro domains:
  IPR000504 RNA recognition motif domain [PF00076] (41-111)
  IPR000504 RNA recognition motif domain [PF00076] (127-191)
  IPR000504 RNA recognition motif domain [PF00076] (286-355)
  IPR000504 RNA recognition motif domain [PS50102] (39-117)
  IPR000504 RNA recognition motif domain [PS50102] (125-205)
  IPR000504 RNA recognition motif domain [PS50102] (284-362)
  IPR000504 RNA recognition motif domain [SM00360] (40-113)
  IPR000504 RNA recognition motif domain [SM00360] (126-201)
  IPR000504 RNA recognition motif domain [SM00360] (285-358)
  IPR002343 Paraneoplastic encephalomyelitis antigen [PR00961] (39-54)
  IPR002343 Paraneoplastic encephalomyelitis antigen [PR00961] (96-111)
  IPR002343 Paraneoplastic encephalomyelitis antigen [PR00961] (112-129)
  IPR002343 Paraneoplastic encephalomyelitis antigen [PR00961] (130-145)
  IPR002343 Paraneoplastic encephalomyelitis antigen [PR00961] (145-157)
  IPR002343 Paraneoplastic encephalomyelitis antigen [PR00961] (186-203)
  IPR003954 RNA recognition motif domain, eukaryotic-type [SM00361] (39-113)
  IPR003954 RNA recognition motif domain, eukaryotic-type [SM00361] (285-358)
  IPR006548 Splicing factor ELAV/Hu [TIGR01661] (36-366)
  IPR012677 Nucleotide-binding alpha-beta plait domain superfamily [G3DSA:3.30.70.330] (29-124)
  IPR012677 Nucleotide-binding alpha-beta plait domain superfamily [G3DSA:3.30.70.330] (125-208)

Sequence (85 aa):
DANLYVSGLPKTMSQKEMEQLFSQYGRIITSRILLDQATGVSRGVGFIRFDKRIEAEEAIKGLNGQKPLGAAEPITVKFANNPSQ

Solvent-accessible surface area: 6065 Å² total; per-residue (Å²): 128,4,22,0,72,5,23,11,24,69,177,110,34,63,87,150,88,2,61,121,76,4,36,142,76,11,211,20,82,88,25,125,12,55,59,50,126,95,135,53,112,72,131,15,13,0,51,0,94,0,86,131,161,108,50,0,88,126,0,18,182,43,31,57,35,119,115,77,193,49,57,74,152,18,61,13,0,115,88,9,141,49,144,100,160

Secondary structure (DSSP, 8-state):
----EEES--TT--HHHHHHHHHTTS-EEEEEEE--SSSS----EEEEEESSHHHHHHHHHHH-----TTTTSS-EEE----TT-